Protein AF-A0A1X0MDY5-F1 (afdb_monomer_lite)

Structure (mmCIF, N/CA/C/O backbone):
data_AF-A0A1X0MDY5-F1
#
_entry.id   AF-A0A1X0MDY5-F1
#
loop_
_atom_site.group_PDB
_atom_site.id
_atom_site.type_symbol
_atom_site.label_atom_id
_atom_site.label_alt_id
_atom_site.label_comp_id
_atom_site.label_asym_id
_atom_site.label_entity_id
_atom_site.label_seq_id
_atom_site.pdbx_PDB_ins_code
_atom_site.Cartn_x
_atom_site.Cartn_y
_atom_site.Cartn_z
_atom_site.occupancy
_atom_site.B_iso_or_equiv
_atom_site.auth_seq_id
_atom_site.auth_comp_id
_atom_site.auth_asym_id
_atom_site.auth_atom_id
_atom_site.pdbx_PDB_model_num
ATOM 1 N N . MET A 1 1 ? 1.646 -15.425 14.820 1.00 47.03 1 MET A N 1
ATOM 2 C CA . MET A 1 1 ? 0.469 -14.543 14.992 1.00 47.03 1 MET A CA 1
ATOM 3 C C . MET A 1 1 ? -0.154 -14.333 13.621 1.00 47.03 1 MET A C 1
ATOM 5 O O . MET A 1 1 ? 0.607 -14.113 12.688 1.00 47.03 1 MET A O 1
ATOM 9 N N . LYS A 1 2 ? -1.477 -14.482 13.461 1.00 58.81 2 LYS A N 1
ATOM 10 C CA . LYS A 1 2 ? -2.143 -14.169 12.182 1.00 58.81 2 LYS A CA 1
ATOM 11 C C . LYS A 1 2 ? -2.009 -12.666 11.920 1.00 58.81 2 LYS A C 1
ATOM 13 O O . LYS A 1 2 ? -2.188 -11.884 12.851 1.00 58.81 2 LYS A O 1
ATOM 18 N N . ALA A 1 3 ? -1.650 -12.287 10.698 1.00 79.12 3 ALA A N 1
ATOM 19 C CA . ALA A 1 3 ? -1.584 -10.884 10.311 1.00 79.12 3 ALA A CA 1
ATOM 20 C C . ALA A 1 3 ? -2.982 -10.253 10.432 1.00 79.12 3 ALA A C 1
ATOM 22 O O . ALA A 1 3 ? -3.980 -10.889 10.091 1.00 79.12 3 ALA A O 1
ATOM 23 N N . VAL A 1 4 ? -3.050 -9.037 10.974 1.00 93.00 4 VAL A N 1
ATOM 24 C CA . VAL A 1 4 ? -4.306 -8.293 11.147 1.00 93.00 4 VAL A CA 1
ATOM 25 C C . VAL A 1 4 ? -4.735 -7.760 9.783 1.00 93.00 4 VAL A C 1
ATOM 27 O O . VAL A 1 4 ? -3.901 -7.216 9.058 1.00 93.00 4 VAL A O 1
ATOM 30 N N . SER A 1 5 ? -6.008 -7.923 9.417 1.00 95.94 5 SER A N 1
ATOM 31 C CA . SER A 1 5 ? -6.494 -7.457 8.118 1.00 95.94 5 SER A CA 1
ATOM 32 C C . SER A 1 5 ? -6.504 -5.918 8.038 1.00 95.94 5 SER A C 1
ATOM 34 O O . SER A 1 5 ? -6.518 -5.248 9.076 1.00 95.94 5 SER A O 1
ATOM 36 N N . PRO A 1 6 ? -6.482 -5.312 6.836 1.00 96.56 6 PRO A N 1
ATOM 37 C CA . PRO A 1 6 ? -6.455 -3.855 6.694 1.00 96.56 6 PRO A CA 1
ATOM 38 C C . PRO A 1 6 ? -7.598 -3.123 7.408 1.00 96.56 6 PRO A C 1
ATOM 40 O O . PRO A 1 6 ? -7.369 -2.060 7.992 1.00 96.56 6 PRO A O 1
ATOM 43 N N . LEU A 1 7 ? -8.817 -3.672 7.364 1.00 97.31 7 LEU A N 1
ATOM 44 C CA . LEU A 1 7 ? -9.963 -3.068 8.042 1.00 97.31 7 LEU A CA 1
ATOM 45 C C . LEU A 1 7 ? -9.854 -3.225 9.561 1.00 97.31 7 LEU A C 1
ATOM 47 O O . LEU A 1 7 ? -10.002 -2.232 10.270 1.00 97.31 7 LEU A O 1
ATOM 51 N N . ASP A 1 8 ? -9.494 -4.413 10.049 1.00 97.38 8 ASP A N 1
ATOM 52 C CA . ASP A 1 8 ? -9.314 -4.654 11.487 1.00 97.38 8 ASP A CA 1
ATOM 53 C C . ASP A 1 8 ? -8.211 -3.753 12.065 1.00 97.38 8 ASP A C 1
ATOM 55 O O . ASP A 1 8 ? -8.347 -3.191 13.151 1.00 97.38 8 ASP A O 1
ATOM 59 N N . ALA A 1 9 ? -7.116 -3.553 11.320 1.00 96.81 9 ALA A N 1
ATOM 60 C CA . ALA A 1 9 ? -6.025 -2.673 11.726 1.00 96.81 9 ALA A CA 1
ATOM 61 C C . ALA A 1 9 ? -6.495 -1.217 11.875 1.00 96.81 9 ALA A C 1
ATOM 63 O O . ALA A 1 9 ? -6.079 -0.528 12.810 1.00 96.81 9 ALA A O 1
ATOM 64 N N . TYR A 1 10 ? -7.370 -0.753 10.977 1.00 97.19 10 TYR A N 1
ATOM 65 C CA . TYR A 1 10 ? -8.002 0.562 11.070 1.00 97.19 10 TYR A CA 1
ATOM 66 C C . TYR A 1 10 ? -8.937 0.660 12.281 1.00 97.19 10 TYR A C 1
ATOM 68 O O . TYR A 1 10 ? -8.816 1.596 13.068 1.00 97.19 10 TYR A O 1
ATOM 76 N N . GLU A 1 11 ? -9.823 -0.315 12.474 1.00 96.81 11 GLU A N 1
ATOM 77 C CA . GLU A 1 11 ? -10.782 -0.326 13.585 1.00 96.81 11 GLU A CA 1
ATOM 78 C C . GLU A 1 11 ? -10.078 -0.377 14.948 1.00 96.81 11 GLU A C 1
ATOM 80 O O . GLU A 1 11 ? -10.402 0.406 15.844 1.00 96.81 11 GLU A O 1
ATOM 85 N N . HIS A 1 12 ? -9.036 -1.201 15.080 1.00 96.50 12 HIS A N 1
ATOM 86 C CA . HIS A 1 12 ? -8.184 -1.241 16.270 1.00 96.50 12 HIS A CA 1
ATOM 87 C C . HIS A 1 12 ? -7.482 0.097 16.530 1.00 96.50 12 HIS A C 1
ATOM 89 O O . HIS A 1 12 ? -7.323 0.499 17.684 1.00 96.50 12 HIS A O 1
ATOM 95 N N . ALA A 1 13 ? -7.044 0.802 15.484 1.00 95.62 13 ALA A N 1
ATOM 96 C CA . ALA A 1 13 ? -6.432 2.116 15.643 1.00 95.62 13 ALA A CA 1
ATOM 97 C C . ALA A 1 13 ? -7.452 3.146 16.141 1.00 95.62 13 ALA A C 1
ATOM 99 O O . ALA A 1 13 ? -7.145 3.905 17.061 1.00 95.62 13 ALA A O 1
ATOM 100 N N . VAL A 1 14 ? -8.670 3.143 15.590 1.00 96.31 14 VAL A N 1
ATOM 101 C CA . VAL A 1 14 ? -9.758 4.039 16.020 1.00 96.31 14 VAL A CA 1
ATOM 102 C C . VAL A 1 14 ? -10.106 3.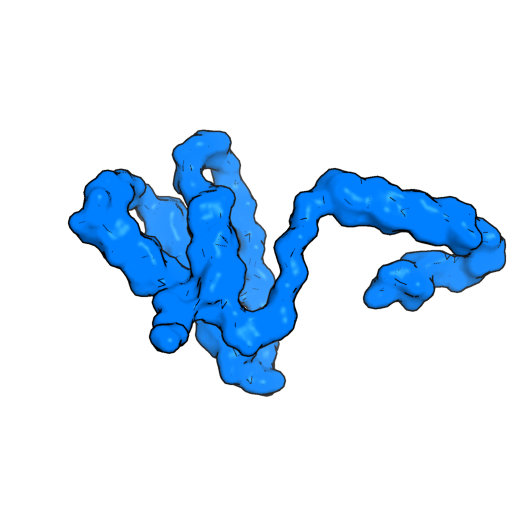805 17.490 1.00 96.31 14 VAL A C 1
ATOM 104 O O . VAL A 1 14 ? -10.187 4.760 18.258 1.00 96.31 14 VAL A O 1
ATOM 107 N N . GLN A 1 15 ? -10.198 2.544 17.921 1.00 96.38 15 GLN A N 1
ATOM 108 C CA . GLN A 1 15 ? -10.408 2.189 19.332 1.00 96.38 15 GLN A CA 1
ATOM 109 C C . GLN A 1 15 ? -9.286 2.692 20.259 1.00 96.38 15 GLN A C 1
ATOM 111 O O . GLN A 1 15 ? -9.519 2.92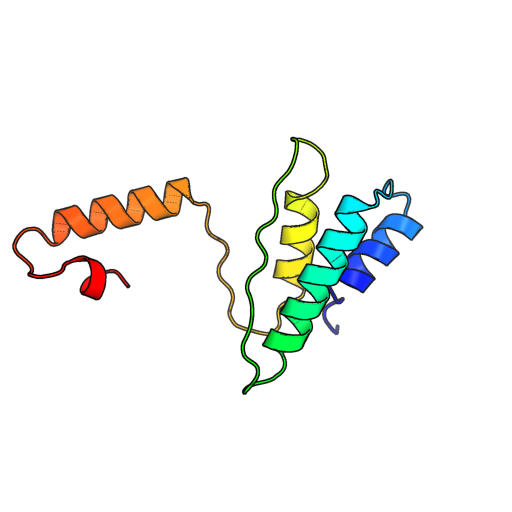4 21.442 1.00 96.38 15 GLN A O 1
ATOM 116 N N . ARG A 1 16 ? -8.072 2.888 19.732 1.00 95.75 16 ARG A N 1
ATOM 117 C CA . ARG A 1 16 ? -6.901 3.413 20.457 1.00 95.75 16 ARG A CA 1
ATOM 118 C C . ARG A 1 16 ? -6.730 4.933 20.333 1.00 95.75 16 ARG A C 1
ATOM 120 O O . ARG A 1 16 ? -5.669 5.449 20.672 1.00 95.75 16 ARG A O 1
ATOM 127 N N . GLY A 1 17 ? -7.747 5.648 19.850 1.00 93.75 17 GLY A N 1
ATOM 128 C CA . GLY A 1 17 ? -7.744 7.111 19.758 1.00 93.75 17 GLY A CA 1
ATOM 129 C C . GLY A 1 17 ? -7.263 7.675 18.419 1.00 93.75 17 GLY A C 1
ATOM 130 O O . GLY A 1 17 ? -7.033 8.878 18.313 1.00 93.75 17 GLY A O 1
ATOM 131 N N . PHE A 1 18 ? -7.113 6.848 17.380 1.00 93.19 18 PHE A N 1
ATOM 132 C CA . PHE A 1 18 ? -6.907 7.351 16.022 1.00 93.19 18 PHE A CA 1
ATOM 133 C C . PHE A 1 18 ? -8.164 8.087 15.546 1.00 93.19 18 PHE A C 1
ATOM 135 O O . PHE A 1 18 ? -9.251 7.512 15.544 1.00 93.19 18 PHE A O 1
ATOM 142 N N . GLN A 1 19 ? -8.023 9.344 15.118 1.00 93.38 19 GLN A N 1
ATOM 143 C CA . GLN A 1 19 ? -9.163 10.158 14.695 1.00 93.38 19 GLN A CA 1
ATOM 144 C C . GLN A 1 19 ? -9.782 9.597 13.401 1.00 93.38 19 GLN A C 1
ATOM 146 O O . GLN A 1 19 ? -9.120 9.635 12.359 1.00 93.38 19 GLN A O 1
ATOM 151 N N . PRO A 1 20 ? -11.036 9.105 13.427 1.00 92.75 20 PRO A N 1
ATOM 152 C CA . PRO A 1 20 ? -11.655 8.527 12.246 1.00 92.75 20 PRO A CA 1
ATOM 153 C C . PRO A 1 20 ? -12.118 9.608 11.261 1.00 92.75 20 PRO A C 1
ATOM 155 O O . PRO A 1 20 ? -12.594 10.678 11.642 1.00 92.75 20 PRO A O 1
ATOM 158 N N . ASP A 1 21 ? -12.036 9.288 9.973 1.00 92.69 21 ASP A N 1
ATOM 159 C CA . ASP A 1 21 ? -12.558 10.074 8.859 1.00 92.69 21 ASP A CA 1
ATOM 160 C C . ASP A 1 21 ? -13.211 9.131 7.831 1.00 92.69 21 ASP A C 1
ATOM 162 O O . ASP A 1 21 ? -12.742 8.015 7.591 1.00 92.69 21 ASP A O 1
ATOM 166 N N . GLN A 1 22 ? -14.305 9.570 7.197 1.00 94.44 22 GLN A N 1
ATOM 167 C CA . GLN A 1 22 ? -15.053 8.723 6.259 1.00 94.44 22 GLN A CA 1
ATOM 168 C C . GLN A 1 22 ? -14.222 8.287 5.042 1.00 94.44 22 GLN A C 1
ATOM 170 O O . GLN A 1 22 ? -14.411 7.182 4.531 1.00 94.44 22 GLN A O 1
ATOM 175 N N . ALA A 1 23 ? -13.308 9.128 4.547 1.00 95.19 23 ALA A N 1
ATOM 176 C CA . ALA A 1 23 ? -12.439 8.766 3.433 1.00 95.19 23 ALA A CA 1
ATOM 177 C C . ALA A 1 23 ? -11.402 7.716 3.851 1.00 95.19 23 ALA A C 1
ATOM 179 O O . ALA A 1 23 ? -11.122 6.813 3.063 1.00 95.19 23 ALA A O 1
ATOM 180 N N . GLN A 1 24 ? -10.897 7.773 5.087 1.00 95.75 24 GLN A N 1
ATOM 181 C CA . GLN A 1 24 ? -10.023 6.727 5.630 1.00 95.75 24 GLN A CA 1
ATOM 182 C C . GLN A 1 24 ? -10.747 5.385 5.742 1.00 95.75 24 GLN A C 1
ATOM 184 O O . GLN A 1 24 ? -10.219 4.380 5.275 1.00 95.75 24 GLN A O 1
ATOM 189 N N . LEU A 1 25 ? -11.972 5.368 6.278 1.00 96.50 25 LEU A N 1
ATOM 190 C CA . LEU A 1 25 ? -12.771 4.144 6.371 1.00 96.50 25 LEU A CA 1
ATOM 191 C C . LEU A 1 25 ? -13.072 3.559 4.983 1.00 96.50 25 LEU A C 1
ATOM 193 O O . LEU A 1 25 ? -12.955 2.352 4.774 1.00 96.50 25 LEU A O 1
ATOM 197 N N . ARG A 1 26 ? -13.418 4.405 4.001 1.00 96.62 26 ARG A N 1
ATOM 198 C CA . ARG A 1 26 ? -13.589 3.959 2.607 1.00 96.62 26 ARG A CA 1
ATOM 199 C C . ARG A 1 26 ? -12.303 3.352 2.049 1.00 96.62 26 ARG A C 1
ATOM 201 O O . ARG A 1 26 ? -12.364 2.284 1.449 1.00 96.62 26 ARG A O 1
ATOM 208 N N . ALA A 1 27 ? 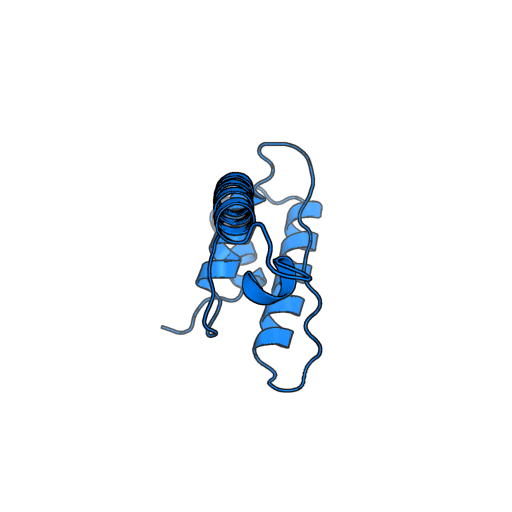-11.157 3.992 2.270 1.00 96.94 27 ALA A N 1
ATOM 209 C CA . ALA A 1 27 ? -9.865 3.465 1.847 1.00 96.94 27 ALA A CA 1
ATOM 210 C C . ALA A 1 27 ? -9.540 2.121 2.521 1.00 96.94 27 ALA A C 1
ATOM 212 O O . ALA A 1 27 ? -9.158 1.184 1.826 1.00 96.94 27 ALA A O 1
ATOM 213 N N . ALA A 1 28 ? -9.763 1.988 3.832 1.00 97.25 28 ALA A N 1
ATOM 214 C CA . ALA A 1 28 ? -9.561 0.741 4.570 1.00 97.25 28 ALA A CA 1
ATOM 215 C C . ALA A 1 28 ? -10.426 -0.402 4.014 1.00 97.25 28 ALA A C 1
ATOM 217 O O . ALA A 1 28 ? -9.925 -1.502 3.804 1.00 97.25 28 ALA A O 1
ATOM 218 N N . ARG A 1 29 ? -11.694 -0.134 3.670 1.00 97.62 29 ARG A N 1
ATOM 219 C CA . ARG A 1 29 ? -12.584 -1.120 3.028 1.00 97.62 29 ARG A CA 1
ATOM 220 C C . ARG A 1 29 ? -12.109 -1.544 1.636 1.00 97.62 29 ARG A C 1
ATOM 222 O O . ARG A 1 29 ? -12.188 -2.720 1.303 1.00 97.62 29 ARG A O 1
ATOM 229 N N . GLN A 1 30 ? -11.599 -0.615 0.827 1.00 97.62 30 GLN A N 1
ATOM 230 C CA . GLN A 1 30 ? -11.043 -0.952 -0.491 1.00 97.62 30 GLN A CA 1
ATOM 231 C C . GLN A 1 30 ? -9.757 -1.780 -0.368 1.00 97.62 30 GLN A C 1
ATOM 233 O O . GLN A 1 30 ? -9.573 -2.760 -1.087 1.00 97.62 30 GLN A O 1
ATOM 238 N N . LEU A 1 31 ? -8.892 -1.437 0.589 1.00 97.31 31 LEU A N 1
ATOM 239 C CA . LEU A 1 31 ? -7.702 -2.226 0.909 1.00 97.31 31 LEU A CA 1
ATOM 240 C C . LEU A 1 31 ? -8.070 -3.617 1.438 1.00 97.31 31 LEU A C 1
ATOM 242 O O . LEU A 1 31 ? -7.421 -4.587 1.063 1.00 97.31 31 LEU A O 1
ATOM 246 N N . GLN A 1 32 ? -9.134 -3.735 2.238 1.00 97.25 32 GLN A N 1
ATOM 247 C CA . GLN A 1 32 ? -9.668 -5.017 2.696 1.00 97.25 32 GLN A CA 1
ATOM 248 C C . GLN A 1 32 ? -10.129 -5.891 1.527 1.00 97.25 32 GLN A C 1
ATOM 250 O O . GLN A 1 32 ? -9.778 -7.064 1.468 1.00 97.25 32 GLN A O 1
ATOM 255 N N . ALA A 1 33 ? -10.885 -5.329 0.581 1.00 96.19 33 ALA A N 1
ATOM 256 C CA . ALA A 1 33 ? -11.335 -6.065 -0.599 1.00 96.19 33 ALA A CA 1
ATOM 257 C C . ALA A 1 33 ? -10.148 -6.564 -1.441 1.00 96.19 33 ALA A C 1
ATOM 259 O O . ALA A 1 33 ? -10.125 -7.721 -1.854 1.00 96.19 33 ALA A O 1
ATOM 260 N N . CYS A 1 34 ? -9.127 -5.721 -1.630 1.00 95.94 34 CYS A N 1
ATOM 261 C CA . CYS A 1 34 ? -7.885 -6.105 -2.300 1.00 95.94 34 CYS A CA 1
ATOM 262 C C . CYS A 1 34 ? -7.138 -7.218 -1.541 1.00 95.94 34 CYS A C 1
ATOM 264 O O . CYS A 1 34 ? -6.710 -8.195 -2.149 1.00 95.94 34 CYS A O 1
ATOM 266 N N . TYR A 1 35 ? -7.031 -7.107 -0.214 1.00 95.44 35 TYR A N 1
ATOM 267 C CA . TYR A 1 35 ? -6.422 -8.119 0.653 1.00 95.44 35 TYR A CA 1
ATOM 268 C C . TYR A 1 35 ? -7.118 -9.483 0.536 1.00 95.44 35 TYR A C 1
ATOM 270 O O . TYR A 1 35 ? -6.445 -10.496 0.362 1.00 95.44 35 TYR A O 1
ATOM 278 N N . LEU A 1 36 ? -8.454 -9.510 0.572 1.00 94.75 36 LEU A N 1
ATOM 279 C CA . LEU A 1 36 ? -9.227 -10.744 0.410 1.00 94.75 36 LEU A CA 1
ATOM 280 C C . LEU A 1 36 ? -9.039 -11.342 -0.990 1.00 94.75 36 LEU A C 1
ATOM 282 O O . LEU A 1 36 ? -8.768 -12.533 -1.109 1.00 94.75 36 LEU A O 1
ATOM 286 N N . ALA A 1 37 ? -9.080 -10.514 -2.039 1.00 94.50 37 ALA A N 1
ATOM 287 C CA . ALA A 1 37 ? -8.838 -10.971 -3.406 1.00 94.50 37 ALA A CA 1
ATOM 288 C C . ALA A 1 37 ? -7.423 -11.555 -3.588 1.00 94.50 37 ALA A C 1
ATOM 290 O O . ALA A 1 37 ? -7.251 -12.521 -4.321 1.00 94.50 37 ALA A O 1
ATOM 291 N N . LEU 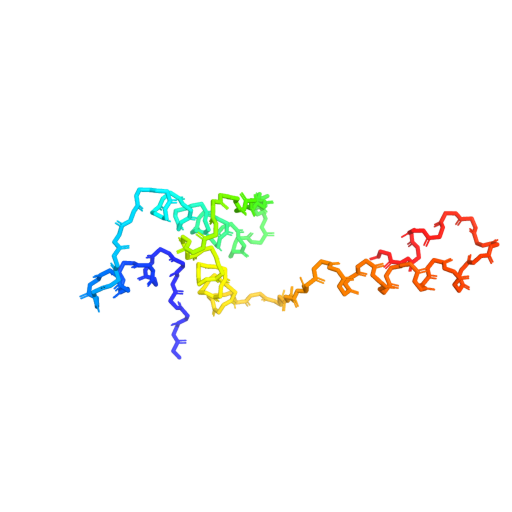A 1 38 ? -6.407 -11.008 -2.909 1.00 93.25 38 LEU A N 1
ATOM 292 C CA . LEU A 1 38 ? -5.036 -11.537 -2.937 1.00 93.25 38 LEU A CA 1
ATOM 293 C C . LEU A 1 38 ? -4.897 -12.905 -2.252 1.00 93.25 38 LEU A C 1
ATOM 295 O O . LEU A 1 38 ? -3.963 -13.643 -2.565 1.00 93.25 38 LEU A O 1
ATOM 299 N N . ALA A 1 39 ? -5.795 -13.245 -1.325 1.00 90.12 39 ALA A N 1
ATOM 300 C CA . ALA A 1 39 ? -5.810 -14.546 -0.663 1.00 90.12 39 ALA A CA 1
ATOM 301 C C . ALA A 1 39 ? -6.442 -15.651 -1.532 1.00 90.12 39 ALA A C 1
ATOM 303 O O . ALA A 1 39 ? -6.243 -16.835 -1.260 1.00 90.12 39 ALA A O 1
ATOM 304 N N . GLU A 1 40 ? -7.181 -15.283 -2.581 1.00 90.75 40 GLU A N 1
ATOM 305 C CA . GLU A 1 40 ? -7.859 -16.206 -3.488 1.00 90.75 40 GLU A CA 1
ATOM 306 C C . GLU A 1 40 ? -7.030 -16.435 -4.771 1.00 90.75 40 GLU A C 1
ATOM 308 O O . GLU A 1 40 ? -6.954 -15.548 -5.621 1.00 90.75 40 GLU A O 1
ATOM 313 N N . PRO A 1 41 ? -6.456 -17.636 -5.006 1.00 84.31 41 PRO A N 1
ATOM 314 C CA . PRO A 1 41 ? -5.494 -17.863 -6.097 1.00 84.31 41 PRO A CA 1
ATOM 315 C C . PRO A 1 41 ? -6.006 -17.590 -7.519 1.00 84.31 41 PRO A C 1
ATOM 317 O O . PRO A 1 41 ? -5.210 -17.425 -8.440 1.00 84.31 41 PRO A O 1
ATOM 320 N N . ARG A 1 42 ? -7.328 -17.605 -7.726 1.00 88.88 42 ARG A N 1
ATOM 321 C CA . ARG A 1 42 ? -7.973 -17.405 -9.036 1.00 88.88 42 ARG A CA 1
ATOM 322 C C . ARG A 1 42 ? -8.731 -16.083 -9.134 1.00 88.88 42 ARG A C 1
ATOM 324 O O . ARG A 1 42 ? -9.340 -15.818 -10.171 1.00 88.88 42 ARG A O 1
ATOM 331 N N . ALA A 1 43 ? -8.729 -15.271 -8.081 1.00 89.19 43 ALA A N 1
ATOM 332 C CA . ALA A 1 43 ? -9.436 -14.005 -8.102 1.00 89.19 43 ALA A CA 1
ATOM 333 C C . ALA A 1 43 ? -8.686 -12.987 -8.965 1.00 89.19 43 ALA A C 1
ATOM 335 O O . ALA A 1 43 ? -7.459 -12.873 -8.945 1.00 89.19 43 ALA A O 1
ATOM 336 N N . ARG A 1 44 ? -9.446 -12.193 -9.723 1.00 91.44 44 ARG A N 1
ATOM 337 C CA . ARG A 1 44 ? -8.897 -11.023 -10.403 1.00 91.44 44 ARG A CA 1
ATOM 338 C C . ARG A 1 44 ? -8.726 -9.905 -9.380 1.00 91.44 44 ARG A C 1
ATOM 340 O O . ARG A 1 44 ? -9.696 -9.263 -8.988 1.00 91.44 44 ARG A O 1
ATOM 347 N N . VAL A 1 45 ? -7.485 -9.646 -8.987 1.00 91.38 45 VAL A N 1
ATOM 348 C CA . VAL A 1 45 ? -7.152 -8.577 -8.041 1.00 91.38 45 VAL A CA 1
ATOM 349 C C . VAL A 1 45 ? -7.239 -7.217 -8.735 1.00 91.38 45 VAL A C 1
ATOM 351 O O . VAL A 1 45 ? -6.528 -6.953 -9.706 1.00 91.38 45 VAL A O 1
ATOM 354 N N . GLN A 1 46 ? -8.106 -6.338 -8.234 1.00 92.00 46 GLN A N 1
ATOM 355 C CA . GLN A 1 46 ? -8.126 -4.927 -8.616 1.00 92.00 46 GLN A CA 1
ATOM 356 C C . GLN A 1 46 ? -7.258 -4.125 -7.644 1.00 92.00 46 GLN A C 1
ATOM 358 O O . GLN A 1 46 ? -7.418 -4.213 -6.429 1.00 92.00 46 GLN A O 1
ATOM 363 N N . GLY A 1 47 ? -6.322 -3.345 -8.185 1.00 92.25 47 GLY A N 1
ATOM 364 C CA . GLY A 1 47 ? -5.472 -2.468 -7.384 1.00 92.25 47 GLY A CA 1
ATOM 365 C C . GLY A 1 47 ? -6.242 -1.280 -6.801 1.00 92.25 47 GLY A C 1
ATOM 366 O O . GLY A 1 47 ? -7.257 -0.849 -7.345 1.00 92.25 47 GLY A O 1
ATOM 367 N N . VAL A 1 48 ? -5.718 -0.712 -5.712 1.00 95.19 48 VAL A N 1
ATOM 368 C CA . VAL A 1 48 ? -6.289 0.468 -5.046 1.00 95.19 48 VAL A CA 1
ATOM 369 C C . VAL A 1 48 ? -5.379 1.676 -5.266 1.00 95.19 48 VAL A C 1
ATOM 371 O O . VAL A 1 48 ? -4.191 1.628 -4.950 1.00 95.19 48 VAL A O 1
ATOM 374 N N . TYR A 1 49 ? -5.938 2.781 -5.765 1.00 95.31 49 TYR A N 1
ATOM 375 C CA . TYR A 1 49 ? -5.234 4.057 -5.905 1.00 95.31 49 TYR A CA 1
ATOM 376 C C . TYR A 1 49 ? -5.660 5.033 -4.801 1.00 95.31 49 TYR A C 1
ATOM 378 O O . TYR A 1 49 ? -6.754 5.597 -4.834 1.00 95.31 49 TYR A O 1
ATOM 386 N N . LEU A 1 50 ? -4.795 5.227 -3.801 1.00 94.81 50 LEU A N 1
ATOM 387 C CA . LEU A 1 50 ? -5.048 6.139 -2.684 1.00 94.81 50 LEU A CA 1
ATOM 388 C C . LEU A 1 50 ? -4.572 7.556 -3.013 1.00 94.81 50 LEU A C 1
ATOM 390 O O . LEU A 1 50 ? -3.375 7.805 -3.148 1.00 94.81 50 LEU A O 1
ATOM 394 N N . TRP A 1 51 ? -5.498 8.510 -3.044 1.00 94.88 51 TRP A N 1
ATOM 395 C CA . TRP A 1 51 ? -5.214 9.923 -3.292 1.00 94.88 51 TRP A CA 1
ATOM 396 C C . TRP A 1 51 ? -5.953 10.821 -2.293 1.00 94.88 51 TRP A C 1
ATOM 398 O O . TRP A 1 51 ? -6.841 10.377 -1.567 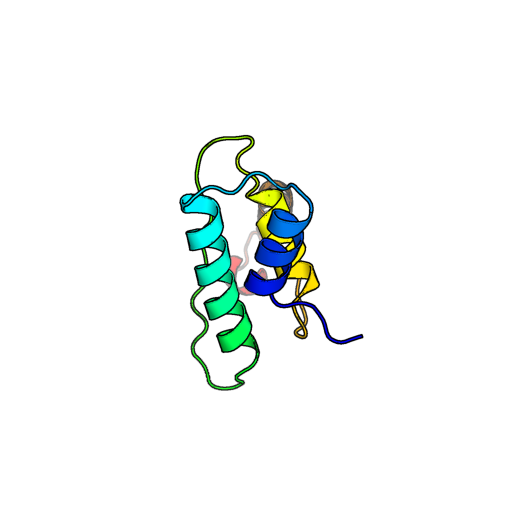1.00 94.88 51 TRP A O 1
ATOM 408 N N . GLY A 1 52 ? -5.528 12.080 -2.195 1.00 93.50 52 GLY A N 1
ATOM 409 C CA . GLY A 1 52 ? -6.112 13.069 -1.287 1.00 93.50 52 GLY A CA 1
ATOM 410 C C . GLY A 1 52 ? -5.060 13.942 -0.596 1.00 93.50 52 GLY A C 1
ATOM 411 O O . GLY A 1 52 ? -3.858 13.735 -0.801 1.00 93.50 52 GLY A O 1
ATOM 412 N N . PRO A 1 53 ? -5.480 14.889 0.258 1.00 93.25 53 PRO A N 1
ATOM 413 C CA . PRO A 1 53 ? -4.586 15.883 0.849 1.00 93.25 53 PRO A CA 1
ATOM 414 C C . PRO A 1 53 ? -3.511 15.281 1.768 1.00 93.25 53 PRO A C 1
ATOM 416 O O . PRO A 1 53 ? -3.606 14.136 2.233 1.00 93.25 53 PRO A O 1
ATOM 419 N N . VAL A 1 54 ? -2.445 16.050 2.001 1.00 92.75 54 VAL A N 1
ATOM 420 C CA . VAL A 1 54 ? -1.346 15.695 2.917 1.00 92.75 54 VAL A CA 1
ATOM 421 C C . VAL A 1 54 ? -1.887 15.551 4.349 1.00 92.75 54 VAL A C 1
ATOM 423 O O . VAL A 1 54 ? -2.876 16.179 4.711 1.00 92.75 54 VAL A O 1
ATOM 426 N N . GLY A 1 55 ? -1.289 14.663 5.150 1.00 90.25 55 GLY A N 1
ATOM 427 C CA . GLY A 1 55 ? -1.649 14.501 6.567 1.00 90.25 55 GLY A CA 1
ATOM 428 C C . GLY A 1 55 ? -2.904 13.667 6.863 1.00 90.25 55 GLY A C 1
ATOM 429 O O . GLY A 1 55 ? -3.258 13.504 8.020 1.00 90.25 55 GLY A O 1
ATOM 430 N N . ARG A 1 56 ? -3.570 13.077 5.860 1.00 91.00 56 ARG A N 1
ATOM 431 C CA . ARG A 1 56 ? -4.818 12.300 6.063 1.00 91.00 56 ARG A CA 1
ATOM 432 C C . ARG A 1 56 ? -4.621 10.808 6.372 1.00 91.00 56 ARG A C 1
ATOM 434 O O . ARG A 1 56 ? -5.584 10.050 6.362 1.00 91.00 56 ARG A O 1
ATOM 441 N N . GLY A 1 57 ? -3.387 10.361 6.613 1.00 92.38 57 GLY A N 1
ATOM 442 C CA . GLY A 1 57 ? -3.103 8.968 6.998 1.00 92.38 57 GLY A CA 1
ATOM 443 C C . GLY A 1 57 ? -2.959 7.961 5.846 1.00 92.38 57 GLY A C 1
ATOM 444 O O . GLY A 1 57 ? -2.928 6.763 6.098 1.00 92.38 57 GLY A O 1
ATOM 445 N N . LYS A 1 58 ? -2.813 8.411 4.588 1.00 94.81 58 LYS A N 1
ATOM 446 C CA . LYS A 1 58 ? -2.606 7.515 3.425 1.00 94.81 58 LYS A CA 1
ATOM 447 C C . LYS A 1 58 ? -1.399 6.584 3.598 1.00 94.81 58 LYS A C 1
ATOM 449 O O . LYS A 1 58 ? -1.500 5.395 3.324 1.00 94.81 58 LYS A O 1
ATOM 454 N N . THR A 1 59 ? -0.271 7.127 4.067 1.00 94.88 59 THR A N 1
ATOM 455 C CA . THR A 1 59 ? 0.950 6.346 4.324 1.00 94.88 59 THR A CA 1
ATOM 456 C C . THR A 1 59 ? 0.696 5.272 5.369 1.00 94.88 59 THR A C 1
ATOM 458 O O . THR A 1 59 ? 1.000 4.115 5.118 1.00 94.88 59 THR A O 1
ATOM 461 N N . TRP A 1 60 ? 0.047 5.640 6.475 1.00 95.44 60 TRP A N 1
ATOM 462 C CA . TRP A 1 60 ? -0.279 4.718 7.557 1.00 95.44 60 TRP A CA 1
ATOM 463 C C . TRP A 1 60 ? -1.189 3.573 7.086 1.00 95.44 60 TRP A C 1
ATOM 465 O O . TRP A 1 60 ? -0.909 2.415 7.378 1.00 95.44 60 TRP A O 1
ATOM 475 N N . LEU A 1 61 ? -2.232 3.875 6.300 1.00 96.25 61 LEU A N 1
ATOM 476 C CA . LEU A 1 61 ? -3.110 2.855 5.708 1.00 96.25 61 LEU A CA 1
ATOM 477 C C . LEU A 1 61 ? -2.328 1.889 4.808 1.00 96.25 61 LEU A C 1
ATOM 479 O O . LEU A 1 61 ? -2.529 0.680 4.874 1.00 96.25 61 LEU A O 1
ATOM 483 N N . MET A 1 62 ? -1.413 2.418 3.990 1.00 96.06 62 MET A N 1
ATOM 484 C CA . MET A 1 62 ? -0.566 1.602 3.121 1.00 96.06 62 MET A CA 1
ATOM 485 C C . MET A 1 62 ? 0.436 0.746 3.912 1.00 96.06 62 MET A C 1
ATOM 487 O O . MET A 1 62 ? 0.703 -0.383 3.510 1.00 96.06 62 MET A O 1
ATOM 491 N N . ASP A 1 63 ? 0.975 1.255 5.026 1.00 95.69 63 ASP A N 1
ATOM 492 C CA . ASP A 1 63 ? 1.869 0.501 5.916 1.00 95.69 63 ASP A CA 1
ATOM 493 C C . ASP A 1 63 ? 1.137 -0.705 6.512 1.00 95.69 63 ASP A C 1
ATOM 495 O O . ASP A 1 63 ? 1.602 -1.836 6.379 1.00 95.69 63 ASP A O 1
ATOM 499 N N . ARG A 1 64 ? -0.053 -0.475 7.086 1.00 96.31 64 ARG A N 1
ATOM 500 C CA . ARG A 1 64 ? -0.891 -1.543 7.652 1.00 96.31 64 ARG A CA 1
ATOM 501 C C . ARG A 1 64 ? -1.312 -2.562 6.597 1.00 96.31 64 ARG A C 1
ATOM 503 O O . ARG A 1 64 ? -1.276 -3.758 6.862 1.00 96.31 64 ARG A O 1
ATOM 510 N N . PHE A 1 65 ? -1.666 -2.107 5.393 1.00 96.38 65 PHE A N 1
ATOM 511 C CA . PHE A 1 65 ? -1.968 -3.009 4.284 1.00 96.38 65 PHE A CA 1
ATOM 512 C C . PHE A 1 65 ? -0.763 -3.883 3.931 1.00 96.38 65 PHE A C 1
ATOM 514 O O . PHE A 1 65 ? -0.906 -5.098 3.875 1.00 96.38 65 PHE A O 1
ATOM 521 N N . PHE A 1 66 ? 0.422 -3.297 3.748 1.00 95.81 66 PHE A N 1
ATOM 522 C CA . PHE A 1 66 ? 1.627 -4.051 3.402 1.00 95.81 66 PHE A CA 1
ATOM 523 C C . PHE A 1 66 ? 2.002 -5.080 4.479 1.00 95.81 66 PHE A C 1
ATOM 525 O O . PHE A 1 66 ? 2.322 -6.216 4.147 1.00 95.81 66 PHE A O 1
ATOM 532 N N . GLU A 1 67 ? 1.898 -4.711 5.758 1.00 95.00 67 GLU A N 1
ATOM 533 C CA . GLU A 1 67 ? 2.122 -5.614 6.897 1.00 95.00 67 GLU A CA 1
ATOM 534 C C . GLU A 1 67 ? 1.101 -6.761 6.978 1.00 95.00 67 GLU A C 1
ATOM 536 O O . GLU A 1 67 ? 1.407 -7.812 7.539 1.00 95.00 67 GLU A O 1
ATOM 541 N N . SER A 1 68 ? -0.102 -6.579 6.419 1.00 94.69 68 SER A N 1
ATOM 542 C CA . SER A 1 68 ? -1.143 -7.613 6.405 1.00 94.69 68 SER A CA 1
ATOM 543 C C . SER A 1 68 ? -0.918 -8.706 5.352 1.00 94.69 68 SER A C 1
ATOM 545 O O . SER A 1 68 ? -1.503 -9.784 5.456 1.00 94.69 68 SER A O 1
ATOM 547 N N . LEU A 1 69 ? -0.090 -8.448 4.331 1.00 93.56 69 LEU A N 1
ATOM 548 C CA . LEU A 1 69 ? 0.053 -9.333 3.175 1.00 93.56 69 LEU A CA 1
ATOM 549 C C . LEU A 1 69 ? 0.768 -10.640 3.538 1.00 93.56 69 LEU A C 1
ATOM 551 O O . LEU A 1 69 ? 1.871 -10.642 4.075 1.00 93.56 69 LEU A O 1
ATOM 555 N N . SER A 1 70 ? 0.162 -11.765 3.157 1.00 90.25 70 SER A N 1
ATOM 556 C CA . SER A 1 70 ? 0.768 -13.103 3.237 1.00 90.25 70 SER A CA 1
ATOM 557 C C . SER A 1 70 ? 1.423 -13.554 1.927 1.00 90.25 70 SER A C 1
ATOM 559 O O . SER A 1 70 ? 1.926 -14.672 1.839 1.00 90.25 70 SER A O 1
ATOM 561 N N . VAL A 1 71 ? 1.387 -12.707 0.898 1.00 89.88 71 VAL A N 1
ATOM 562 C CA . VAL A 1 71 ? 2.002 -12.941 -0.414 1.00 89.88 71 VAL A CA 1
ATOM 563 C C . VAL A 1 71 ? 3.317 -12.165 -0.523 1.00 89.88 71 VAL A C 1
ATOM 565 O O . VAL A 1 71 ? 3.451 -11.120 0.120 1.00 89.88 71 VAL A O 1
ATOM 568 N N . PRO A 1 72 ? 4.286 -12.612 -1.346 1.00 92.00 72 PRO A N 1
ATOM 569 C CA . PRO A 1 72 ? 5.483 -11.828 -1.617 1.00 92.00 72 PRO A CA 1
ATOM 570 C C . PRO A 1 72 ? 5.109 -10.435 -2.126 1.00 92.00 72 PRO A C 1
ATOM 572 O O . PRO A 1 72 ? 4.432 -10.287 -3.143 1.00 92.00 72 PRO A O 1
ATOM 575 N N . ALA A 1 73 ? 5.551 -9.407 -1.410 1.00 93.12 73 ALA A N 1
ATOM 576 C CA . ALA A 1 73 ? 5.222 -8.026 -1.715 1.00 93.12 73 ALA A CA 1
ATOM 577 C C . ALA A 1 73 ? 6.480 -7.158 -1.658 1.00 93.12 73 ALA A C 1
ATOM 579 O O . ALA A 1 73 ? 7.350 -7.335 -0.806 1.00 93.12 73 ALA A O 1
ATOM 580 N N . ARG A 1 74 ? 6.567 -6.181 -2.565 1.00 93.75 74 ARG A N 1
ATOM 581 C CA . ARG A 1 74 ? 7.645 -5.189 -2.594 1.00 93.75 74 ARG A CA 1
ATOM 582 C C . ARG A 1 74 ? 7.051 -3.793 -2.528 1.00 93.75 74 ARG A C 1
ATOM 584 O O . ARG A 1 74 ? 6.223 -3.428 -3.360 1.00 93.75 74 ARG A O 1
ATOM 591 N N . ARG A 1 75 ? 7.518 -2.988 -1.575 1.00 93.69 75 ARG A N 1
ATOM 592 C CA . ARG A 1 75 ? 7.179 -1.567 -1.489 1.00 93.69 75 ARG A CA 1
ATOM 593 C C . ARG A 1 75 ? 8.273 -0.739 -2.149 1.00 93.69 75 ARG A C 1
ATOM 595 O O . ARG A 1 75 ? 9.439 -0.855 -1.788 1.00 93.69 75 ARG A O 1
ATOM 602 N N . GLN A 1 76 ? 7.897 0.112 -3.098 1.00 92.12 76 GLN A N 1
ATOM 603 C CA . GLN A 1 76 ? 8.845 0.923 -3.854 1.00 92.12 76 GLN A CA 1
ATOM 604 C C . GLN A 1 76 ? 8.388 2.381 -3.895 1.00 92.12 76 GLN A C 1
ATOM 606 O O . GLN A 1 76 ? 7.235 2.677 -4.204 1.00 92.12 76 GLN A O 1
ATOM 611 N N . HIS A 1 77 ? 9.305 3.308 -3.619 1.00 92.19 77 HIS A N 1
ATOM 612 C CA . HIS A 1 77 ? 9.063 4.725 -3.878 1.00 92.19 77 HIS A CA 1
ATOM 613 C C . HIS A 1 77 ? 9.117 4.988 -5.382 1.00 92.19 77 HIS A C 1
ATOM 615 O O . HIS A 1 77 ? 10.125 4.684 -6.022 1.00 92.19 77 HIS A O 1
ATOM 621 N N . PHE A 1 78 ? 8.062 5.596 -5.928 1.00 91.44 78 PHE A N 1
ATOM 622 C CA . PHE A 1 78 ? 7.916 5.816 -7.369 1.00 91.44 78 PHE A CA 1
ATOM 623 C C . PHE A 1 78 ? 9.119 6.533 -7.999 1.00 91.44 78 PHE A C 1
ATOM 625 O O . PHE A 1 78 ? 9.633 6.095 -9.019 1.00 91.44 78 PHE A O 1
ATOM 632 N N . HIS A 1 79 ? 9.648 7.578 -7.359 1.00 93.44 79 HIS A N 1
ATOM 633 C CA . HIS A 1 79 ? 10.810 8.297 -7.890 1.00 93.44 79 HIS A CA 1
ATOM 634 C C . HIS A 1 79 ? 12.077 7.428 -7.943 1.00 93.44 79 HIS A C 1
ATOM 636 O O . HIS A 1 79 ? 12.827 7.498 -8.912 1.00 93.44 79 HIS A O 1
ATOM 642 N N . HIS A 1 80 ? 12.312 6.573 -6.942 1.00 94.12 80 HIS A N 1
ATOM 643 C CA . HIS A 1 80 ? 13.439 5.633 -6.971 1.00 94.12 80 HIS A CA 1
ATOM 644 C C . HIS A 1 80 ? 13.241 4.565 -8.049 1.00 94.12 80 HIS A C 1
ATOM 646 O O . HIS A 1 80 ? 14.188 4.233 -8.757 1.00 94.12 80 HIS A O 1
ATOM 652 N N . PHE A 1 81 ? 12.007 4.082 -8.208 1.00 93.31 81 PHE A N 1
ATOM 653 C CA . PHE A 1 81 ? 11.645 3.160 -9.278 1.00 93.31 81 PHE A CA 1
ATOM 654 C C . PHE A 1 81 ? 11.923 3.761 -10.657 1.00 93.31 81 PHE A C 1
ATOM 656 O O . PHE A 1 81 ? 12.661 3.172 -11.436 1.00 93.31 81 PHE A O 1
ATOM 663 N N . MET A 1 82 ? 11.414 4.961 -10.936 1.00 94.50 82 MET A N 1
ATOM 664 C CA . MET A 1 82 ? 11.593 5.605 -12.238 1.00 94.50 82 MET A CA 1
ATOM 665 C C . MET A 1 82 ? 13.057 5.931 -12.530 1.00 94.50 82 MET A C 1
ATOM 667 O O . MET A 1 82 ? 13.505 5.761 -13.659 1.00 94.50 82 MET A O 1
ATOM 671 N N . ARG A 1 83 ? 13.847 6.313 -11.516 1.00 94.19 83 ARG A N 1
ATOM 672 C CA . ARG A 1 83 ? 15.303 6.468 -11.673 1.00 94.19 83 ARG A CA 1
ATOM 673 C C . ARG A 1 83 ? 15.979 5.159 -12.082 1.00 94.19 83 ARG A C 1
ATOM 675 O O . ARG A 1 83 ? 16.847 5.179 -12.951 1.00 94.19 83 ARG A O 1
ATOM 682 N N . TRP A 1 84 ? 15.588 4.039 -11.474 1.00 93.56 84 TRP A N 1
ATOM 683 C CA . TRP A 1 84 ? 16.092 2.719 -11.850 1.00 93.56 84 TRP A CA 1
ATOM 684 C C . TRP A 1 84 ? 15.669 2.333 -13.275 1.00 93.56 84 TRP A C 1
ATOM 686 O O . TRP A 1 84 ? 16.528 1.939 -14.062 1.00 93.56 84 TRP A O 1
ATOM 696 N N . VAL A 1 85 ? 14.395 2.536 -13.636 1.00 92.94 85 VAL A N 1
ATOM 697 C CA . VAL A 1 85 ? 13.884 2.284 -14.995 1.00 92.94 85 VAL A CA 1
ATOM 698 C C . VAL A 1 85 ? 14.679 3.087 -16.023 1.00 92.94 85 VAL A C 1
ATOM 700 O O . VAL A 1 85 ? 15.183 2.513 -16.982 1.00 92.94 85 VAL A O 1
ATOM 703 N N . HIS A 1 86 ? 14.864 4.393 -15.808 1.00 92.38 86 HIS A N 1
ATOM 704 C CA . HIS A 1 86 ? 15.610 5.248 -16.735 1.00 92.38 86 HIS A CA 1
ATOM 705 C C . HIS A 1 86 ? 17.064 4.798 -16.902 1.00 92.38 86 HIS A C 1
ATOM 707 O O . HIS A 1 86 ? 17.555 4.733 -18.028 1.00 92.38 86 HIS A O 1
ATOM 713 N N . LYS A 1 87 ? 17.744 4.438 -15.803 1.00 93.69 87 LYS A N 1
ATOM 714 C CA . LYS A 1 87 ? 19.107 3.895 -15.869 1.00 93.69 87 LYS A CA 1
ATOM 715 C C . LYS A 1 87 ? 19.143 2.615 -16.707 1.00 93.69 87 LYS A C 1
ATOM 717 O O . LYS A 1 87 ? 19.990 2.487 -17.586 1.00 93.69 87 LYS A O 1
ATOM 722 N N . ARG A 1 88 ? 18.201 1.697 -16.476 1.00 93.19 88 ARG A N 1
ATOM 723 C CA . ARG A 1 88 ? 18.154 0.423 -17.196 1.00 93.19 88 ARG A CA 1
ATOM 724 C C . ARG A 1 88 ? 17.838 0.606 -18.679 1.00 93.19 88 ARG A C 1
ATOM 726 O O . ARG A 1 88 ? 18.441 -0.057 -19.513 1.00 93.19 88 ARG A O 1
ATOM 733 N N . MET A 1 89 ? 16.941 1.530 -19.016 1.00 92.00 89 MET A N 1
ATOM 734 C CA . MET A 1 89 ? 16.650 1.877 -20.409 1.00 92.00 89 MET A CA 1
ATOM 735 C C . MET A 1 89 ? 17.884 2.421 -21.136 1.00 92.00 89 MET A C 1
ATOM 737 O O . MET A 1 89 ? 18.097 2.072 -22.292 1.00 92.00 89 MET A O 1
ATOM 741 N N . PHE A 1 90 ? 18.707 3.232 -20.463 1.00 92.06 90 PHE A N 1
ATOM 742 C CA . PHE A 1 90 ? 19.950 3.750 -21.036 1.00 92.06 90 PHE A CA 1
ATOM 743 C C . PHE A 1 90 ? 20.978 2.639 -21.310 1.00 92.06 90 PHE A C 1
ATOM 745 O O . PHE A 1 90 ? 21.623 2.630 -22.351 1.00 92.06 90 PHE A O 1
ATOM 752 N N . GLU A 1 91 ? 21.100 1.656 -20.417 1.00 92.00 91 GLU A N 1
ATOM 753 C CA . GLU A 1 91 ? 21.981 0.491 -20.620 1.00 92.00 91 GLU A CA 1
ATOM 754 C C . GLU A 1 91 ? 21.537 -0.407 -21.788 1.00 92.00 91 GLU A C 1
ATOM 756 O O . GLU A 1 91 ? 22.345 -1.154 -22.332 1.00 92.00 91 GLU A O 1
ATOM 761 N N . LEU A 1 92 ? 20.258 -0.348 -22.163 1.00 91.25 92 LEU A N 1
ATOM 762 C CA . LEU A 1 92 ? 19.647 -1.172 -23.209 1.00 91.25 92 LEU A CA 1
ATOM 763 C C . LEU A 1 92 ? 19.509 -0.439 -24.552 1.00 91.25 92 LEU A C 1
ATOM 765 O O . LEU A 1 92 ? 18.792 -0.914 -25.436 1.00 91.25 92 LEU A O 1
ATOM 769 N N . ILE A 1 93 ? 20.175 0.707 -24.726 1.00 88.12 93 ILE A N 1
ATOM 770 C CA . ILE A 1 93 ? 20.188 1.438 -26.000 1.00 88.12 93 ILE A CA 1
ATOM 771 C C . ILE A 1 93 ? 20.623 0.497 -27.135 1.00 88.12 93 ILE A C 1
ATOM 773 O O . ILE A 1 93 ? 21.617 -0.215 -27.027 1.00 88.12 93 ILE A O 1
ATOM 777 N N . GLY A 1 94 ? 19.852 0.488 -28.226 1.00 86.69 94 GLY A N 1
ATO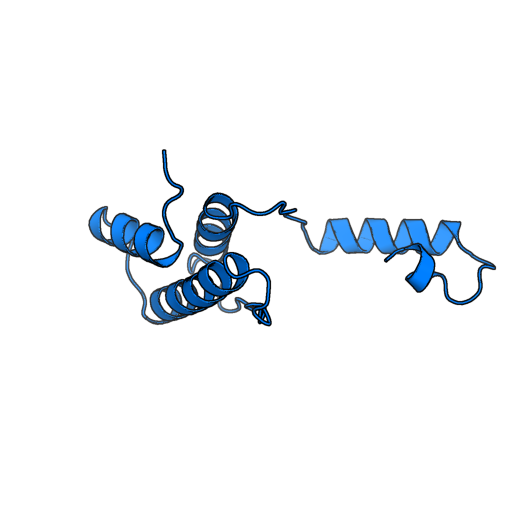M 778 C CA . GLY A 1 94 ? 20.052 -0.415 -29.366 1.00 86.69 94 GLY A CA 1
ATOM 779 C C . GLY A 1 94 ? 19.270 -1.731 -29.284 1.00 86.69 94 GLY A C 1
ATOM 780 O O . GLY A 1 94 ? 19.168 -2.435 -30.285 1.00 86.69 94 GLY A O 1
ATOM 781 N N . THR A 1 95 ? 18.650 -2.044 -28.141 1.00 86.50 95 THR A N 1
ATOM 782 C CA . THR A 1 95 ? 17.710 -3.169 -28.021 1.00 86.50 95 THR A CA 1
ATOM 783 C C . THR A 1 95 ? 16.339 -2.753 -28.548 1.00 86.50 95 THR A C 1
ATOM 785 O O . THR A 1 95 ? 15.797 -1.728 -28.129 1.00 86.50 95 THR A O 1
ATOM 788 N N . ALA A 1 96 ? 15.745 -3.543 -29.444 1.00 80.50 96 ALA A N 1
ATOM 789 C CA . ALA A 1 96 ? 14.359 -3.334 -29.857 1.00 80.50 96 ALA A CA 1
ATOM 790 C C . ALA A 1 96 ? 13.417 -3.566 -28.658 1.00 80.50 96 ALA A C 1
ATOM 792 O O . ALA A 1 96 ? 13.530 -4.574 -27.969 1.00 80.50 96 ALA A O 1
ATOM 793 N N . HIS A 1 97 ? 12.493 -2.633 -28.407 1.00 84.31 97 HIS A N 1
ATOM 794 C CA . HIS A 1 97 ? 11.530 -2.674 -27.290 1.00 84.31 97 HIS A CA 1
ATOM 795 C C . HIS A 1 97 ? 12.160 -2.851 -25.888 1.00 84.31 97 HIS A C 1
ATOM 797 O O . HIS A 1 97 ? 11.788 -3.758 -25.151 1.00 84.31 97 HIS A O 1
ATOM 803 N N . PRO A 1 98 ? 13.049 -1.951 -25.433 1.00 82.38 98 PRO A N 1
ATOM 804 C CA . PRO A 1 98 ? 13.821 -2.140 -24.198 1.00 82.38 98 PRO A CA 1
ATOM 805 C C . PRO A 1 98 ? 12.956 -2.321 -22.938 1.00 82.38 98 PRO A C 1
ATOM 807 O O . PRO A 1 98 ? 13.381 -2.978 -21.995 1.00 82.38 98 PRO A O 1
ATOM 810 N N . LEU A 1 99 ? 11.722 -1.803 -22.919 1.00 85.00 99 LEU A N 1
ATOM 811 C CA . LEU A 1 99 ? 10.793 -1.980 -21.797 1.00 85.00 99 LEU A CA 1
ATOM 812 C C . LEU A 1 99 ? 10.392 -3.441 -21.552 1.00 85.00 99 LEU A C 1
ATOM 814 O O . LEU A 1 99 ? 10.159 -3.792 -20.400 1.00 85.00 99 LEU A O 1
ATOM 818 N N . THR A 1 100 ? 10.356 -4.299 -22.577 1.00 86.69 100 THR A N 1
ATOM 819 C CA . THR A 1 100 ? 10.047 -5.729 -22.386 1.00 86.69 100 THR A CA 1
ATOM 820 C C . THR A 1 100 ? 11.180 -6.482 -21.696 1.00 86.69 100 THR A C 1
ATOM 822 O O . THR A 1 100 ? 10.966 -7.583 -21.213 1.00 86.69 100 THR A O 1
ATOM 825 N N . VAL A 1 101 ? 12.383 -5.901 -21.661 1.00 81.94 101 VAL A N 1
ATOM 826 C CA . VAL A 1 101 ? 13.559 -6.446 -20.965 1.00 81.94 101 VAL A CA 1
ATOM 827 C C . VAL A 1 101 ? 13.655 -5.910 -19.529 1.00 81.94 101 VAL A C 1
ATOM 829 O O . VAL A 1 101 ? 14.313 -6.512 -18.683 1.00 81.94 101 VAL A O 1
ATOM 832 N N . VAL A 1 102 ? 13.035 -4.759 -19.245 1.00 81.19 102 VAL A N 1
ATOM 833 C CA . VAL A 1 102 ? 12.991 -4.159 -17.898 1.00 81.19 102 VAL A CA 1
ATOM 834 C C . VAL A 1 102 ? 11.862 -4.740 -17.035 1.00 81.19 102 VAL A C 1
ATOM 836 O O . VAL A 1 102 ? 12.011 -4.766 -15.812 1.00 81.19 102 VAL A O 1
ATOM 839 N N . ALA A 1 103 ? 10.746 -5.140 -17.657 1.00 68.25 103 ALA A N 1
ATOM 840 C CA . ALA A 1 103 ? 9.542 -5.675 -17.009 1.00 68.25 103 ALA A CA 1
ATOM 841 C C . ALA A 1 103 ? 9.682 -7.153 -16.620 1.00 68.25 103 ALA A C 1
ATOM 843 O O . ALA A 1 103 ? 9.171 -7.498 -15.530 1.00 68.25 103 ALA A O 1
#

Radius of gyration: 17.51 Å; chains: 1; bounding box: 37×34×50 Å

InterPro domains:
  IPR005654 ATPase, AFG1-like [PF03969] (8-102)
  IPR005654 ATPase, AFG1-like [PTHR12169] (42-103)
  IPR027417 P-loop containing nucleoside triphosphate hydrolase [G3DSA:3.40.50.300] (13-95)
  IPR027417 P-loop containing nucleoside triphosphate hydrolase [SSF52540] (44-91)

Foldseek 3Di:
DQQQQLQRVVVVVVVVPDDDDPLSNVQSVLLNVQQVQLVDPPRDRDDDDDDDDPPPCPVVSVVSSVSNHPDDDDDDDPVVVVVVVVVQVVVCPPPDPSVVVVD

pLDDT: mean 91.9, std 7.23, range [47.03, 97.62]

Sequence (103 aa):
MKAVSPLDAYEHAVQRGFQPDQAQLRAARQLQACYLALAEPRARVQGVYLWGPVGRGKTWLMDRFFESLSVPARRQHFHHFMRWVHKRMFELIGTAHPLTVVA

Organism: NCBI:txid1958950

Secondary structure (DSSP, 8-state):
-PPPPHHHHHHHHHHTT----HHHHHHHHHHHHHHHHHHSTTS-PPP------TTSSHHHHHHHHHHH--S------HHHHHHHHHHHHHHTTTSSSTHHHH-